Protein AF-A0A9W8E166-F1 (afdb_monomer)

Radius of gyration: 14.1 Å; Cα contacts (8 Å, |Δi|>4): 165; chains: 1; bounding box: 39×32×34 Å

Nearest PDB structures (foldseek):
  6dux-assembly1_A  TM=6.205E-01  e=8.132E-02  Klebsiella pneumoniae
  6wjb-assembly1_A  TM=7.805E-01  e=3.566E-01  Pseudomonas protegens Pf-5
  6vc6-assembly4_D  TM=6.004E-01  e=2.132E-01  Merdibacter massiliensis
  7dmb-assembly2_B  TM=5.571E-01  e=1.196E-01  Aspergillus stellatus
  6vlo-assembly2_D  TM=6.216E-01  e=6.359E-01  Acanthamoeba polyphaga mimivirus

Sequence (115 aa):
MSSSKMTFCVLPCDSWGACGMVMAMLQGSAKHMIEKVYCGVMNKHAPCVDMLKEFDQVHIFEYSQDHMGEVEKCMKQADSVILYPMHAGHQGEQQHGYEWMMKLWKQYLEMAQKA

Solvent-accessible surface area (backbone atoms only — not comparable to full-atom values): 6507 Å² total; per-residue (Å²): 131,83,81,84,49,40,29,37,19,34,35,56,27,50,44,66,69,44,30,49,50,53,52,50,46,63,71,41,87,58,30,84,44,48,58,35,34,38,33,27,15,80,47,82,80,32,74,54,36,58,61,49,69,78,38,91,44,49,43,81,43,67,50,48,89,91,28,49,69,56,50,52,52,46,49,73,70,23,80,42,76,46,77,51,83,71,78,53,88,44,100,82,47,42,66,61,47,52,53,51,48,53,52,54,50,50,52,50,52,62,50,66,76,74,110

pLDDT: mean 84.38, std 14.65, range [43.38, 98.06]

Foldseek 3Di:
DPLQAFEEEEPAQLDPVNLVVVVCCCPDPNVSSHQAYEHEYQDCPRPSNVVQVVDPRYDYDYDDPVCVVVLLVSLVPGPYYHLDQDPPPDPVCVVVSVVVSVVSVVSNVVSVVVD

Structure (mmCIF, N/CA/C/O backbone):
data_AF-A0A9W8E166-F1
#
_entry.id   AF-A0A9W8E166-F1
#
loop_
_atom_site.group_PDB
_atom_site.id
_atom_site.type_symbol
_atom_site.label_atom_id
_atom_site.label_alt_id
_atom_site.label_comp_id
_atom_site.label_asym_id
_atom_site.label_entity_id
_atom_site.label_seq_id
_atom_site.pdbx_PDB_ins_code
_atom_site.Cartn_x
_atom_site.Cartn_y
_atom_site.Cartn_z
_atom_site.occupancy
_atom_site.B_iso_or_equiv
_atom_site.auth_seq_id
_atom_site.auth_comp_id
_atom_site.auth_asym_id
_atom_site.auth_atom_id
_atom_site.pdbx_PDB_model_num
ATOM 1 N N . MET A 1 1 ? -18.785 6.116 20.605 1.00 44.94 1 MET A N 1
ATOM 2 C CA . MET A 1 1 ? -17.334 5.845 20.675 1.00 44.94 1 MET A CA 1
ATOM 3 C C . MET A 1 1 ? -16.909 5.437 19.280 1.00 44.94 1 MET A C 1
ATOM 5 O O . MET A 1 1 ? -17.475 4.473 18.779 1.00 44.94 1 MET A O 1
ATOM 9 N N . SER A 1 2 ? -16.056 6.212 18.602 1.00 49.28 2 SER A N 1
ATOM 10 C CA . SER A 1 2 ? -15.546 5.779 17.297 1.00 49.28 2 SER A CA 1
ATOM 11 C C . SER A 1 2 ? -14.736 4.502 17.508 1.00 49.28 2 SER A C 1
ATOM 13 O O . SER A 1 2 ? -13.941 4.402 18.440 1.00 49.28 2 SER A O 1
ATOM 15 N N . SER A 1 3 ? -14.998 3.491 16.688 1.00 54.00 3 SER A N 1
ATOM 16 C CA . SER A 1 3 ? -14.132 2.323 16.603 1.00 54.00 3 SER A CA 1
ATOM 17 C C . SER A 1 3 ? -12.798 2.818 16.049 1.00 54.00 3 SER A C 1
ATOM 19 O O . SER A 1 3 ? -12.741 3.164 14.876 1.00 54.00 3 SER A O 1
ATOM 21 N N . SER A 1 4 ? -11.756 2.903 16.875 1.00 81.00 4 SER A N 1
ATOM 22 C CA . SER A 1 4 ? -10.413 3.358 16.489 1.00 81.00 4 SER A CA 1
ATOM 23 C C . SER A 1 4 ? -9.694 2.294 15.655 1.00 81.00 4 SER A C 1
ATOM 25 O O . SER A 1 4 ? -8.702 1.709 16.092 1.00 81.00 4 SER A O 1
ATOM 27 N N . LYS A 1 5 ? -10.262 1.956 14.495 1.00 93.44 5 LYS A N 1
ATOM 28 C CA . LYS A 1 5 ? -9.594 1.104 13.516 1.00 93.44 5 LYS A CA 1
ATOM 29 C C . LYS A 1 5 ? -8.464 1.895 12.862 1.00 93.44 5 LYS A C 1
ATOM 31 O O . LYS A 1 5 ? -8.541 3.112 12.767 1.00 93.44 5 LYS A O 1
ATOM 36 N N . MET A 1 6 ? -7.429 1.180 12.450 1.00 95.50 6 MET A N 1
ATOM 37 C CA . MET A 1 6 ? -6.217 1.729 11.862 1.00 95.50 6 MET A CA 1
ATOM 38 C C . MET A 1 6 ? -6.192 1.505 10.353 1.00 95.50 6 MET A C 1
ATOM 40 O O . MET A 1 6 ? -6.613 0.454 9.855 1.00 95.50 6 MET A O 1
ATOM 44 N N . THR A 1 7 ? -5.628 2.471 9.644 1.00 96.69 7 THR A N 1
ATOM 45 C CA . THR A 1 7 ? -5.315 2.424 8.222 1.00 96.69 7 THR A CA 1
ATOM 46 C C . THR A 1 7 ? -3.806 2.340 8.023 1.00 96.69 7 THR A C 1
ATOM 48 O O . THR A 1 7 ? -3.047 3.125 8.585 1.00 96.69 7 THR A O 1
ATOM 51 N N . PHE A 1 8 ? -3.357 1.404 7.191 1.00 97.31 8 PHE A N 1
ATOM 52 C CA . PHE A 1 8 ? -1.939 1.204 6.884 1.00 97.31 8 PHE A CA 1
ATOM 53 C C . PHE A 1 8 ? -1.644 1.542 5.423 1.00 97.31 8 PHE A C 1
ATOM 55 O O . PHE A 1 8 ? -2.481 1.303 4.557 1.00 97.31 8 PHE A O 1
ATOM 62 N N . CYS A 1 9 ? -0.445 2.043 5.133 1.00 96.62 9 CYS A N 1
ATOM 63 C CA . CYS A 1 9 ? 0.087 2.160 3.775 1.00 96.62 9 CYS A CA 1
ATOM 64 C C . CYS A 1 9 ? 1.362 1.323 3.658 1.00 96.62 9 CYS A C 1
ATOM 66 O O . CYS A 1 9 ? 2.330 1.581 4.366 1.00 96.62 9 CYS A O 1
ATOM 68 N N . VAL A 1 10 ? 1.361 0.309 2.795 1.00 95.44 10 VAL A N 1
ATOM 69 C CA . VAL A 1 10 ? 2.464 -0.637 2.598 1.00 95.44 10 VAL A CA 1
ATOM 70 C C . VAL A 1 10 ? 3.063 -0.430 1.216 1.00 95.44 10 VAL A C 1
ATOM 72 O O . VAL A 1 10 ? 2.375 -0.563 0.201 1.00 95.44 10 VAL A O 1
ATOM 75 N N . LEU A 1 11 ? 4.355 -0.115 1.184 1.00 91.94 11 LEU A N 1
ATOM 76 C CA . LEU A 1 11 ? 5.102 0.205 -0.026 1.00 91.94 11 LEU A CA 1
ATOM 77 C C . LEU A 1 11 ? 6.521 -0.378 0.062 1.00 91.94 11 LEU A C 1
ATOM 79 O O . LEU A 1 11 ? 7.198 -0.141 1.058 1.00 91.94 11 LEU A O 1
ATOM 83 N N . PRO A 1 12 ? 7.022 -1.077 -0.961 1.00 90.31 12 PRO A N 1
ATOM 84 C CA . PRO A 1 12 ? 6.284 -1.676 -2.062 1.00 90.31 12 PRO A CA 1
ATOM 85 C C . PRO A 1 12 ? 5.616 -2.997 -1.649 1.00 90.31 12 PRO A C 1
ATOM 87 O O . PRO A 1 12 ? 6.120 -3.727 -0.794 1.00 90.31 12 PRO A O 1
ATOM 90 N N . CYS A 1 13 ? 4.466 -3.299 -2.246 1.00 92.25 13 CYS A N 1
ATOM 91 C CA . CYS A 1 13 ? 3.580 -4.398 -1.858 1.00 92.25 13 CYS A CA 1
ATOM 92 C C . CYS A 1 13 ? 3.335 -5.425 -2.981 1.00 92.25 13 CYS A C 1
ATOM 94 O O . CYS A 1 13 ? 2.271 -6.033 -3.060 1.00 92.25 13 CYS A O 1
ATOM 96 N N . ASP A 1 14 ? 4.313 -5.621 -3.860 1.00 89.00 14 ASP A N 1
ATOM 97 C CA . ASP A 1 14 ? 4.299 -6.597 -4.960 1.00 89.00 14 ASP A CA 1
ATOM 98 C C . ASP A 1 14 ? 5.383 -7.680 -4.832 1.00 89.00 14 ASP A C 1
ATOM 100 O O . ASP A 1 14 ? 5.548 -8.521 -5.717 1.00 89.00 14 ASP A O 1
ATOM 104 N N . SER A 1 15 ? 6.081 -7.716 -3.694 1.00 87.81 15 SER A N 1
ATOM 105 C CA . SER A 1 15 ? 6.928 -8.842 -3.298 1.00 87.81 15 SER A CA 1
ATOM 106 C C . SER A 1 15 ? 6.148 -9.848 -2.453 1.00 87.81 15 SER A C 1
ATOM 108 O O . SER A 1 15 ? 5.287 -9.477 -1.655 1.00 87.81 15 SER A O 1
ATOM 110 N N . TRP A 1 16 ? 6.510 -11.130 -2.541 1.00 88.88 16 TRP A N 1
ATOM 111 C CA . TRP A 1 16 ? 5.919 -12.175 -1.695 1.00 88.88 16 TRP A CA 1
ATOM 112 C C . TRP A 1 16 ? 6.049 -11.885 -0.194 1.00 88.88 16 TRP A C 1
ATOM 114 O O . TRP A 1 16 ? 5.142 -12.217 0.564 1.00 88.88 16 TRP A O 1
ATOM 124 N N . GLY A 1 17 ? 7.139 -11.238 0.234 1.00 89.31 17 GLY A N 1
ATOM 125 C CA .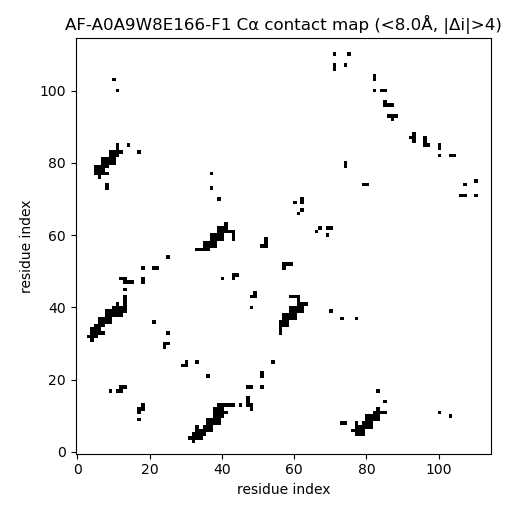 GLY A 1 17 ? 7.340 -10.845 1.631 1.00 89.31 17 GLY A CA 1
ATOM 126 C C . GLY A 1 17 ? 6.330 -9.794 2.094 1.00 89.31 17 GLY A C 1
ATOM 127 O O . GLY A 1 17 ? 5.666 -9.984 3.113 1.00 89.31 17 GLY A O 1
ATOM 128 N N . ALA A 1 18 ? 6.160 -8.720 1.318 1.00 91.38 18 ALA A N 1
ATOM 129 C CA . ALA A 1 18 ? 5.199 -7.665 1.632 1.00 91.38 18 ALA A CA 1
ATOM 130 C C . ALA A 1 18 ? 3.743 -8.151 1.504 1.00 91.38 18 ALA A C 1
ATOM 132 O O . ALA A 1 18 ? 2.947 -7.944 2.420 1.00 91.38 18 ALA A O 1
ATOM 133 N N . CYS A 1 19 ? 3.416 -8.877 0.427 1.00 93.75 19 CYS A N 1
ATOM 134 C CA . CYS A 1 19 ? 2.118 -9.532 0.245 1.00 93.75 19 CYS A CA 1
ATOM 135 C C . CYS A 1 19 ? 1.795 -10.457 1.434 1.00 93.75 19 CYS A C 1
ATOM 137 O O . CYS A 1 19 ? 0.718 -10.371 2.022 1.00 93.75 19 CYS A O 1
ATOM 139 N N . GLY A 1 20 ? 2.744 -11.310 1.837 1.00 93.88 20 GLY A N 1
ATOM 140 C CA . GLY A 1 20 ? 2.599 -12.222 2.974 1.00 93.88 20 GLY A CA 1
ATOM 141 C C . GLY A 1 20 ? 2.345 -11.505 4.299 1.00 93.88 20 GLY A C 1
ATOM 142 O O . GLY A 1 20 ? 1.474 -11.921 5.062 1.00 93.88 20 GLY A O 1
ATOM 143 N N . MET A 1 21 ? 3.046 -10.397 4.548 1.00 94.25 21 MET A N 1
ATOM 144 C CA . MET A 1 21 ? 2.819 -9.558 5.727 1.00 94.25 21 MET A CA 1
ATOM 145 C C . MET A 1 21 ? 1.387 -9.008 5.760 1.00 94.25 21 MET A C 1
ATOM 147 O O . MET A 1 21 ? 0.712 -9.134 6.782 1.00 94.25 21 MET A O 1
ATOM 151 N N . VAL A 1 22 ? 0.898 -8.447 4.648 1.00 95.75 22 VAL A N 1
ATOM 152 C CA . VAL A 1 22 ? -0.470 -7.908 4.563 1.00 95.75 22 VAL A CA 1
ATOM 153 C C . VAL A 1 22 ? -1.511 -9.011 4.759 1.00 95.75 22 VAL A C 1
ATOM 155 O O . VAL A 1 22 ? -2.431 -8.849 5.561 1.00 95.75 22 VAL A O 1
ATOM 158 N N . MET A 1 23 ? -1.342 -10.160 4.100 1.00 95.69 23 MET A N 1
ATOM 159 C CA . MET A 1 23 ? -2.236 -11.309 4.281 1.00 95.69 23 MET A CA 1
ATOM 160 C C . MET A 1 23 ? -2.274 -11.771 5.743 1.00 95.69 23 MET A C 1
ATOM 162 O O . MET A 1 23 ? -3.354 -11.982 6.294 1.00 95.69 23 MET A O 1
ATOM 166 N N . ALA A 1 24 ? -1.119 -11.861 6.409 1.00 93.75 24 ALA A N 1
ATOM 167 C CA . ALA A 1 24 ? -1.045 -12.243 7.817 1.00 93.75 24 ALA A CA 1
ATOM 168 C C . ALA A 1 24 ? -1.755 -11.231 8.736 1.00 93.75 24 ALA A C 1
ATOM 170 O O . ALA A 1 24 ? -2.507 -11.634 9.628 1.00 93.75 24 ALA A O 1
ATOM 171 N N . MET A 1 25 ? -1.584 -9.924 8.493 1.00 93.75 25 MET A N 1
ATOM 172 C CA . MET A 1 25 ? -2.296 -8.868 9.229 1.00 93.75 25 MET A CA 1
ATOM 173 C C . MET A 1 25 ? -3.820 -9.001 9.094 1.00 93.75 25 MET A C 1
ATOM 175 O O . MET A 1 25 ? -4.548 -8.801 10.068 1.00 93.75 25 MET A O 1
ATOM 179 N N . LEU A 1 26 ? -4.300 -9.366 7.902 1.00 95.25 26 LEU A N 1
ATOM 180 C CA . LEU A 1 26 ? -5.726 -9.439 7.573 1.00 95.25 26 LEU A CA 1
ATOM 181 C C . LEU A 1 26 ? -6.389 -10.784 7.890 1.00 95.25 26 LEU A C 1
ATOM 183 O O . LEU A 1 26 ? -7.618 -10.867 7.861 1.00 95.25 26 LEU A O 1
ATOM 187 N N . GLN A 1 27 ? -5.619 -11.820 8.215 1.00 91.88 27 GLN A N 1
ATOM 188 C CA . GLN A 1 27 ? -6.141 -13.117 8.663 1.00 91.88 27 GLN A CA 1
ATOM 189 C C . GLN A 1 27 ? -5.981 -13.352 10.173 1.00 91.88 27 GLN A C 1
ATOM 191 O O . GLN A 1 27 ? -6.664 -14.208 10.733 1.00 91.88 27 GLN A O 1
ATOM 196 N N . GLY A 1 28 ? -5.118 -12.590 10.851 1.00 86.25 28 GLY A N 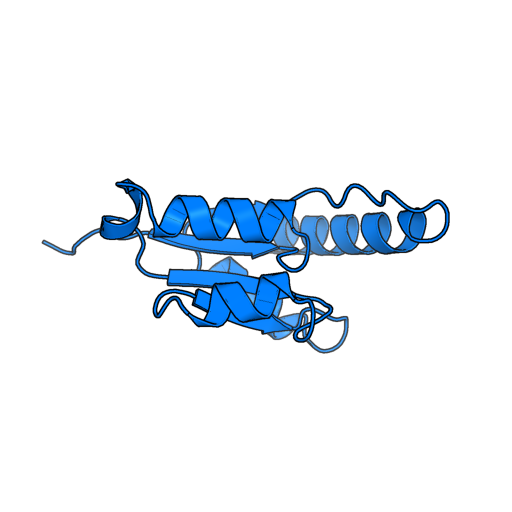1
ATOM 197 C CA . GLY A 1 28 ? -4.921 -12.677 12.299 1.00 86.25 28 GLY A CA 1
ATOM 198 C C . GLY A 1 28 ? -5.970 -11.930 13.132 1.00 86.25 28 GLY A C 1
ATOM 199 O O . GLY A 1 28 ? -6.869 -11.262 12.620 1.00 86.25 28 GLY A O 1
ATOM 200 N N . SER A 1 29 ? -5.805 -11.968 14.458 1.00 88.44 29 SER A N 1
ATOM 201 C CA . SER A 1 29 ? -6.649 -11.226 15.414 1.00 88.44 29 SER A CA 1
ATOM 202 C C . SER A 1 29 ? -6.602 -9.703 15.216 1.00 88.44 29 SER A C 1
ATOM 204 O O . SER A 1 29 ? -7.547 -9.005 15.585 1.00 88.44 29 SER A O 1
ATOM 206 N N . ALA A 1 30 ? -5.543 -9.190 14.578 1.00 85.81 30 ALA A N 1
ATOM 207 C CA . ALA A 1 30 ? -5.402 -7.785 14.210 1.00 85.81 30 ALA A CA 1
ATOM 208 C C . ALA A 1 30 ? -6.459 -7.311 13.195 1.00 85.81 30 ALA A C 1
ATOM 210 O O . ALA A 1 30 ? -6.782 -6.124 13.195 1.00 85.81 30 ALA A O 1
ATOM 211 N N . LYS A 1 31 ? -7.057 -8.209 12.390 1.00 91.25 31 LYS A N 1
ATOM 212 C CA . LYS A 1 31 ? -8.040 -7.876 11.340 1.00 91.25 31 LYS A CA 1
ATOM 213 C C . LYS A 1 31 ? -9.156 -6.951 11.831 1.00 91.25 31 LYS A C 1
ATOM 215 O O . LYS A 1 31 ? -9.549 -6.030 11.124 1.00 91.25 31 LYS A O 1
ATOM 220 N N . HIS A 1 32 ? -9.673 -7.178 13.039 1.00 91.56 32 HIS A N 1
ATOM 221 C CA . HIS A 1 32 ? -10.784 -6.393 13.592 1.00 91.56 32 HIS A CA 1
ATOM 222 C C . HIS A 1 32 ? -10.411 -4.939 13.903 1.00 91.56 32 HIS A C 1
ATOM 224 O O . HIS A 1 32 ? -11.293 -4.080 13.967 1.00 91.56 32 HIS A O 1
ATOM 230 N N . MET A 1 33 ? -9.117 -4.671 14.072 1.00 93.44 33 MET A N 1
ATOM 231 C CA . MET A 1 33 ? -8.564 -3.341 14.299 1.00 93.44 33 MET A CA 1
ATOM 232 C C . MET A 1 33 ? -8.137 -2.654 13.002 1.00 93.44 33 MET A C 1
ATOM 234 O O . MET A 1 33 ? -7.718 -1.507 13.060 1.00 93.44 33 MET A O 1
ATOM 238 N N . ILE A 1 34 ? -8.218 -3.318 11.847 1.00 95.75 34 ILE A N 1
ATOM 239 C CA . ILE A 1 34 ? -7.788 -2.763 10.562 1.00 95.75 34 ILE A CA 1
ATOM 240 C C . ILE A 1 34 ? -9.018 -2.278 9.799 1.00 95.75 34 ILE A C 1
ATOM 242 O O . ILE A 1 34 ? -9.947 -3.045 9.532 1.00 95.75 34 ILE A O 1
ATOM 246 N N . GLU A 1 35 ? -9.028 -0.994 9.456 1.00 96.12 35 GLU A N 1
ATOM 247 C CA . GLU A 1 35 ? -10.029 -0.409 8.567 1.00 96.12 35 GLU A CA 1
ATOM 248 C C . GLU A 1 35 ? -9.655 -0.664 7.115 1.00 96.12 35 GLU A C 1
ATOM 250 O O . GLU A 1 35 ? -10.466 -1.180 6.347 1.00 96.12 35 GLU A O 1
ATOM 255 N N . LYS A 1 36 ? -8.416 -0.319 6.757 1.00 97.38 36 LYS A N 1
ATOM 256 C CA . LYS A 1 36 ? -7.959 -0.324 5.375 1.00 97.38 36 LYS A CA 1
ATOM 257 C C . LYS A 1 36 ? -6.449 -0.524 5.276 1.00 97.38 36 LYS A C 1
ATOM 259 O O . LYS A 1 36 ? -5.696 -0.110 6.156 1.00 97.38 36 LYS A O 1
ATOM 264 N N . VAL A 1 37 ? -6.002 -1.139 4.188 1.00 98.00 37 VAL A N 1
ATOM 265 C CA . VAL A 1 37 ? -4.587 -1.274 3.834 1.00 98.00 37 VAL A CA 1
ATOM 266 C C . VAL A 1 37 ? -4.395 -0.782 2.404 1.00 98.00 37 VAL A C 1
ATOM 268 O O . VAL A 1 37 ? -4.907 -1.375 1.458 1.00 98.00 37 VAL A O 1
ATOM 271 N N . TYR A 1 38 ? -3.668 0.317 2.243 1.00 98.06 38 TYR A N 1
ATOM 272 C CA . TYR A 1 38 ? -3.192 0.798 0.955 1.00 98.06 38 TYR A CA 1
ATOM 273 C C . TYR A 1 38 ? -1.944 0.009 0.564 1.00 98.06 38 TYR A C 1
ATOM 275 O O . TYR A 1 38 ? -0.923 0.096 1.239 1.00 98.06 38 TYR A O 1
ATOM 283 N N . CYS A 1 39 ? -2.015 -0.757 -0.515 1.00 96.81 39 CYS A N 1
ATOM 284 C CA . CYS A 1 39 ? -0.916 -1.570 -1.019 1.00 96.81 39 CYS A CA 1
ATOM 285 C C . CYS A 1 39 ? -0.422 -0.964 -2.328 1.00 96.81 39 CYS A C 1
ATOM 287 O O . CYS A 1 39 ? -1.070 -1.105 -3.367 1.00 96.81 39 CYS A O 1
ATOM 289 N N . GLY A 1 40 ? 0.719 -0.284 -2.272 1.00 94.44 40 GLY A N 1
ATOM 290 C CA . GLY A 1 40 ? 1.318 0.287 -3.469 1.00 94.44 40 GLY A CA 1
ATOM 291 C C . GLY A 1 40 ? 2.163 -0.748 -4.199 1.00 94.44 40 GLY A C 1
ATOM 292 O O . GLY A 1 40 ? 3.046 -1.353 -3.594 1.00 94.44 40 GLY A O 1
ATOM 293 N N . VAL A 1 41 ? 1.929 -0.928 -5.495 1.00 91.06 41 VAL A N 1
ATOM 294 C CA . VAL A 1 41 ? 2.610 -1.920 -6.345 1.00 91.06 41 VAL A CA 1
ATOM 295 C C . VAL A 1 41 ? 3.232 -1.262 -7.581 1.00 91.06 41 VAL A C 1
ATOM 297 O O . VAL A 1 41 ? 2.677 -0.299 -8.101 1.00 91.06 41 VAL A O 1
ATOM 300 N N . MET A 1 42 ? 4.349 -1.778 -8.098 1.00 86.00 42 MET A N 1
ATOM 301 C CA . MET A 1 42 ? 4.807 -1.448 -9.461 1.00 86.00 42 MET A CA 1
ATOM 302 C C . MET A 1 42 ? 4.169 -2.377 -10.485 1.00 86.00 42 MET A C 1
ATOM 304 O O . MET A 1 42 ? 3.882 -1.960 -11.604 1.00 86.00 42 MET A O 1
ATOM 308 N N . ASN A 1 43 ? 3.942 -3.638 -10.108 1.00 85.75 43 ASN A N 1
ATOM 309 C CA . ASN A 1 43 ? 3.325 -4.636 -10.970 1.00 85.75 43 ASN A CA 1
ATOM 310 C C . ASN A 1 43 ? 1.999 -5.151 -10.388 1.00 85.75 43 ASN A C 1
ATOM 312 O O . ASN A 1 43 ? 1.975 -6.083 -9.584 1.00 85.75 43 ASN A O 1
ATOM 316 N N . LYS A 1 44 ? 0.870 -4.612 -10.869 1.00 88.62 44 LYS A N 1
ATOM 317 C CA . LYS A 1 44 ? -0.484 -5.060 -10.478 1.00 88.62 44 LYS A CA 1
ATOM 318 C C . LYS A 1 44 ? -0.850 -6.490 -10.903 1.00 88.62 44 LYS A C 1
ATOM 320 O O . LYS A 1 44 ? -1.906 -6.988 -10.503 1.00 88.62 44 LYS A O 1
ATOM 325 N N . HIS A 1 45 ? -0.021 -7.100 -11.749 1.00 88.56 45 HIS A N 1
ATOM 326 C CA . HIS A 1 45 ? -0.172 -8.458 -12.271 1.00 88.56 45 HIS A CA 1
ATOM 327 C C . HIS A 1 45 ? 0.783 -9.451 -11.595 1.00 88.56 45 HIS A C 1
ATOM 329 O O . HIS A 1 45 ? 0.873 -10.601 -12.021 1.00 88.56 45 HIS A O 1
ATOM 335 N N . ALA A 1 46 ? 1.532 -9.029 -10.570 1.00 87.56 46 ALA A N 1
ATOM 336 C CA . ALA A 1 46 ? 2.309 -9.963 -9.770 1.00 87.56 46 ALA A CA 1
ATOM 337 C C . ALA A 1 46 ? 1.351 -10.968 -9.091 1.00 87.56 46 ALA A C 1
ATOM 339 O O . ALA A 1 46 ? 0.379 -10.534 -8.470 1.00 87.56 46 ALA A O 1
ATOM 340 N N . PRO A 1 47 ? 1.614 -12.290 -9.140 1.00 91.88 47 PRO A N 1
ATOM 341 C CA . PRO A 1 47 ? 0.687 -13.293 -8.607 1.00 91.88 47 PRO A CA 1
ATOM 342 C C . PRO A 1 47 ? 0.289 -13.076 -7.140 1.00 91.88 47 PRO A C 1
ATOM 344 O O . PRO A 1 47 ? -0.846 -13.342 -6.762 1.00 91.88 47 PRO A O 1
ATOM 347 N N . CYS A 1 48 ? 1.195 -12.549 -6.307 1.00 92.06 48 CYS A N 1
ATOM 348 C CA . CYS A 1 48 ? 0.873 -12.271 -4.906 1.00 92.06 48 CYS A CA 1
ATOM 349 C C . CYS A 1 48 ? -0.095 -11.089 -4.733 1.00 92.06 48 CYS A C 1
ATOM 351 O O . CYS A 1 48 ? -0.845 -11.056 -3.762 1.00 92.06 48 CYS A O 1
ATOM 353 N N . VAL A 1 49 ? -0.124 -10.148 -5.683 1.00 94.69 49 VAL A N 1
ATOM 354 C CA . VAL A 1 49 ? -1.045 -9.002 -5.675 1.00 94.69 49 VAL A CA 1
ATOM 355 C C . VAL A 1 49 ? -2.467 -9.451 -5.992 1.00 94.69 49 VAL A C 1
ATOM 357 O O . VAL A 1 49 ? -3.410 -8.911 -5.420 1.00 94.69 49 VAL A O 1
ATOM 360 N N . ASP A 1 50 ? -2.644 -10.460 -6.847 1.00 94.88 50 ASP A N 1
ATOM 361 C C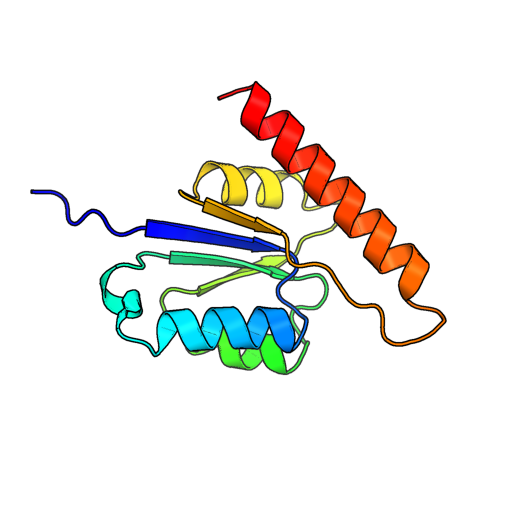A . ASP A 1 50 ? -3.968 -11.028 -7.118 1.00 94.88 50 ASP A CA 1
ATOM 362 C C . ASP A 1 50 ? -4.599 -11.632 -5.858 1.00 94.88 50 ASP A C 1
ATOM 364 O O . ASP A 1 50 ? -5.781 -11.413 -5.611 1.00 94.88 50 ASP A O 1
ATOM 368 N N . MET A 1 51 ? -3.801 -12.280 -5.004 1.00 95.44 51 MET A N 1
ATOM 369 C CA . MET A 1 51 ? -4.277 -12.807 -3.717 1.00 95.44 51 MET A CA 1
ATOM 370 C C . MET A 1 51 ? -4.741 -11.696 -2.766 1.00 95.44 51 MET A C 1
ATOM 372 O O . MET A 1 51 ? -5.708 -11.861 -2.028 1.00 95.44 51 MET A O 1
ATOM 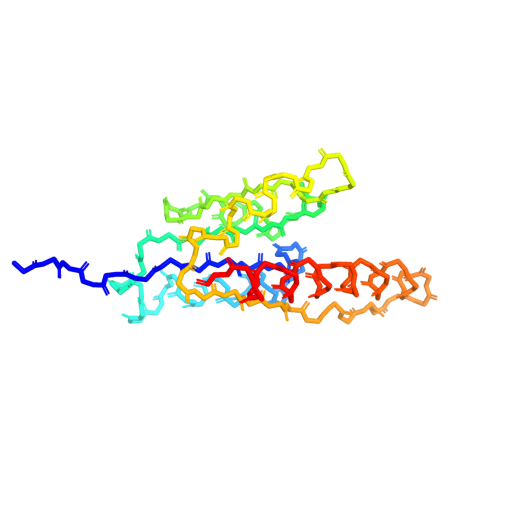376 N N . LEU A 1 52 ? -4.080 -10.535 -2.783 1.00 96.38 52 LEU A N 1
ATOM 377 C CA . LEU A 1 52 ? -4.470 -9.400 -1.942 1.00 96.38 52 LEU A CA 1
ATOM 378 C C . LEU A 1 52 ? -5.832 -8.810 -2.329 1.00 96.38 52 LEU A C 1
ATOM 380 O O . LEU A 1 52 ? -6.499 -8.222 -1.478 1.00 96.38 52 LEU A O 1
ATOM 384 N N . LYS A 1 53 ? -6.270 -8.986 -3.582 1.00 95.12 53 LYS A N 1
ATOM 385 C CA . LYS A 1 53 ? -7.575 -8.500 -4.065 1.00 95.12 53 LYS A CA 1
ATOM 386 C C . LYS A 1 53 ? -8.757 -9.252 -3.448 1.00 95.12 53 LYS A C 1
ATOM 388 O O . LYS A 1 53 ? -9.882 -8.779 -3.553 1.00 95.12 53 LYS A O 1
ATOM 393 N N . GLU A 1 54 ? -8.518 -10.390 -2.796 1.00 94.62 54 GLU A N 1
ATOM 394 C CA . GLU A 1 54 ? -9.554 -11.162 -2.096 1.00 94.62 54 GLU A CA 1
ATOM 395 C C . GLU A 1 54 ? -9.985 -10.527 -0.761 1.00 94.62 54 GLU A C 1
ATOM 397 O O . GLU A 1 54 ? -10.949 -10.977 -0.141 1.00 94.62 54 GLU A O 1
ATOM 402 N N . PHE A 1 55 ? -9.284 -9.489 -0.296 1.00 95.56 55 PHE A N 1
ATOM 403 C CA . PHE A 1 55 ? -9.567 -8.822 0.970 1.00 95.56 55 PHE A CA 1
ATOM 404 C C . PHE A 1 55 ? -10.231 -7.458 0.743 1.00 95.56 55 PHE A C 1
ATOM 406 O O . PHE A 1 55 ? -9.591 -6.533 0.249 1.00 95.56 55 PHE A O 1
ATOM 413 N N . ASP A 1 56 ? -11.473 -7.288 1.209 1.00 95.06 56 ASP A N 1
ATOM 414 C CA . ASP A 1 56 ? -12.243 -6.034 1.071 1.00 95.06 56 ASP A CA 1
ATOM 415 C C . ASP A 1 56 ? -11.544 -4.801 1.673 1.00 95.06 56 ASP A C 1
ATOM 417 O O . ASP A 1 56 ? -11.796 -3.665 1.270 1.00 95.06 56 ASP A O 1
ATOM 421 N N . GLN A 1 57 ? -10.669 -5.006 2.662 1.00 96.06 57 GLN A N 1
ATOM 422 C CA . GLN A 1 57 ? -9.921 -3.920 3.302 1.00 96.06 57 GLN A CA 1
ATOM 423 C C . GLN A 1 57 ? -8.708 -3.460 2.484 1.00 96.06 57 GLN A C 1
ATOM 425 O O . GLN A 1 57 ? -8.081 -2.463 2.845 1.00 96.06 57 GLN A O 1
ATOM 430 N N . VAL A 1 58 ? -8.340 -4.166 1.414 1.00 97.81 58 VAL A N 1
ATOM 431 C CA . VAL A 1 58 ? -7.161 -3.844 0.609 1.00 97.81 58 VAL A CA 1
ATOM 432 C C . VAL A 1 58 ? -7.524 -2.902 -0.533 1.00 97.81 58 VAL A C 1
ATOM 434 O O . VAL A 1 58 ? -8.439 -3.139 -1.316 1.00 97.81 58 VAL A O 1
ATOM 437 N N . HIS A 1 59 ? -6.740 -1.836 -0.669 1.00 97.69 59 HIS A N 1
ATOM 438 C CA . HIS A 1 59 ? -6.750 -0.957 -1.8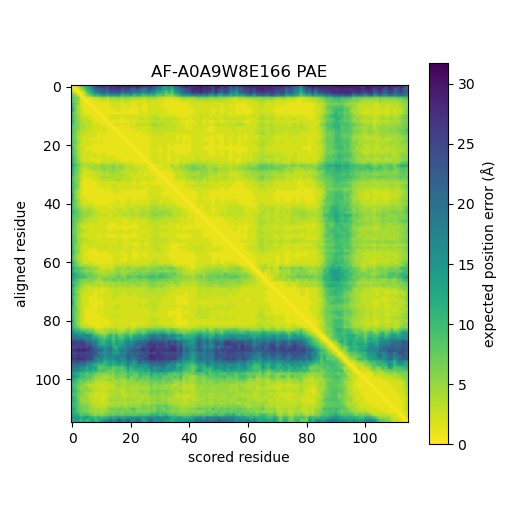27 1.00 97.69 59 HIS A CA 1
ATOM 439 C C . HIS A 1 59 ? -5.404 -1.045 -2.543 1.00 97.69 59 HIS A C 1
ATOM 441 O O . HIS A 1 59 ? -4.400 -0.541 -2.039 1.00 97.69 59 HIS A O 1
ATOM 447 N N . ILE A 1 60 ? -5.393 -1.682 -3.713 1.00 96.31 60 ILE A N 1
ATOM 448 C CA . ILE A 1 60 ? -4.217 -1.729 -4.584 1.00 96.31 60 ILE A CA 1
ATOM 449 C C . ILE A 1 60 ? -4.137 -0.427 -5.382 1.00 96.31 60 ILE A C 1
ATOM 451 O O . ILE A 1 60 ? -5.109 -0.061 -6.042 1.00 96.31 60 ILE A O 1
ATOM 455 N N . PHE A 1 61 ? -2.973 0.217 -5.372 1.00 94.38 61 PHE A N 1
ATOM 456 C CA . PHE A 1 61 ? -2.671 1.351 -6.244 1.00 94.38 61 PHE A CA 1
ATOM 457 C C . PHE A 1 61 ? -1.294 1.182 -6.885 1.00 94.38 61 PHE A C 1
ATOM 459 O O . PHE A 1 61 ? -0.408 0.542 -6.315 1.00 94.38 61 PHE A O 1
ATOM 466 N N . GLU A 1 62 ? -1.106 1.731 -8.081 1.00 89.38 62 GLU A N 1
ATOM 467 C CA . GLU A 1 62 ? 0.198 1.700 -8.741 1.00 89.38 62 GLU A CA 1
ATOM 468 C C . GLU A 1 62 ? 1.070 2.844 -8.216 1.00 89.38 62 GLU A C 1
ATOM 470 O O . GLU A 1 62 ? 0.620 3.985 -8.139 1.00 89.38 62 GLU A O 1
ATOM 475 N N . TYR A 1 63 ? 2.333 2.568 -7.886 1.00 84.06 63 TYR A N 1
ATOM 476 C CA . TYR A 1 63 ? 3.312 3.627 -7.662 1.00 84.06 63 TYR A CA 1
ATOM 477 C C . TYR A 1 63 ? 4.326 3.643 -8.805 1.00 84.06 63 TYR A C 1
ATOM 479 O O . TYR A 1 63 ? 4.979 2.655 -9.136 1.00 84.06 63 TYR A O 1
ATOM 487 N N . SER A 1 64 ? 4.435 4.804 -9.431 1.00 81.50 64 SER A N 1
ATOM 488 C CA . SER A 1 64 ? 5.394 5.116 -10.482 1.00 81.50 64 SER A CA 1
ATOM 489 C C . SER A 1 64 ? 5.722 6.605 -10.391 1.00 81.50 64 SER A C 1
ATOM 491 O O . SER A 1 64 ? 5.165 7.325 -9.558 1.00 81.50 64 SER A O 1
ATOM 493 N N . GLN A 1 65 ? 6.602 7.089 -11.265 1.00 72.25 65 GLN A N 1
ATOM 494 C CA . GLN A 1 65 ? 6.904 8.517 -11.341 1.00 72.25 65 GLN A CA 1
ATOM 495 C C . GLN A 1 65 ? 5.651 9.355 -11.653 1.00 72.25 65 GLN A C 1
ATOM 497 O O . GLN A 1 65 ? 5.495 10.442 -11.102 1.00 72.25 65 GLN A O 1
ATOM 502 N N . ASP A 1 66 ? 4.734 8.814 -12.457 1.00 79.75 66 ASP A N 1
ATOM 503 C CA . ASP A 1 66 ? 3.495 9.485 -12.866 1.00 79.75 66 ASP A CA 1
ATOM 504 C C . ASP A 1 66 ? 2.394 9.409 -11.794 1.00 79.75 66 ASP A C 1
ATOM 506 O O . ASP A 1 66 ? 1.440 10.185 -11.818 1.00 79.75 66 ASP A O 1
ATOM 510 N N . HIS A 1 67 ? 2.542 8.515 -10.810 1.00 82.12 67 HIS A N 1
ATOM 511 C CA . HIS A 1 67 ? 1.544 8.260 -9.766 1.00 82.12 67 HIS A CA 1
ATOM 512 C C . HIS A 1 67 ? 1.973 8.748 -8.370 1.00 82.12 67 HIS A C 1
ATOM 514 O O . HIS A 1 67 ? 1.369 8.390 -7.359 1.00 82.12 67 HIS A O 1
ATOM 520 N N . MET A 1 68 ? 2.986 9.617 -8.276 1.00 82.88 68 MET A N 1
ATOM 521 C CA . MET A 1 68 ? 3.473 10.130 -6.984 1.00 82.88 68 MET A CA 1
ATOM 522 C C . MET A 1 68 ? 2.411 10.899 -6.178 1.00 82.88 68 MET A C 1
ATOM 524 O O . MET A 1 68 ? 2.447 10.884 -4.948 1.00 82.88 68 MET A O 1
ATOM 528 N N . GLY A 1 69 ? 1.429 11.520 -6.842 1.00 85.62 69 GLY A N 1
ATOM 529 C CA . GLY A 1 69 ? 0.301 12.162 -6.156 1.00 85.62 69 GLY A CA 1
ATOM 530 C C . GLY A 1 69 ? -0.604 11.167 -5.416 1.00 85.62 69 GLY A C 1
ATOM 531 O O . GLY A 1 69 ? -1.124 11.476 -4.343 1.00 85.62 69 GLY A O 1
ATOM 532 N N . GLU A 1 70 ? -0.760 9.953 -5.947 1.00 90.19 70 GLU A N 1
ATOM 533 C CA . GLU A 1 70 ? -1.529 8.887 -5.299 1.00 90.19 70 GLU A CA 1
ATOM 534 C C . GLU A 1 70 ? -0.763 8.276 -4.121 1.00 90.19 70 GLU A C 1
ATOM 536 O O . GLU A 1 70 ? -1.352 8.053 -3.061 1.00 90.19 70 GLU A O 1
ATOM 541 N N . VAL A 1 71 ? 0.558 8.113 -4.262 1.00 89.94 71 VAL A N 1
ATOM 542 C CA . VAL A 1 71 ? 1.454 7.713 -3.163 1.00 89.94 71 VAL A CA 1
ATOM 543 C C . VAL A 1 71 ? 1.311 8.672 -1.981 1.00 89.94 71 VAL A C 1
ATOM 545 O O . VAL A 1 71 ? 1.049 8.237 -0.860 1.00 89.94 71 VAL A O 1
ATOM 548 N N . GLU A 1 72 ? 1.431 9.981 -2.227 1.00 91.00 72 GLU A N 1
ATOM 549 C CA . GLU A 1 72 ? 1.313 11.002 -1.182 1.00 91.00 72 GLU A CA 1
ATOM 550 C C . GLU A 1 72 ? -0.065 10.970 -0.511 1.00 91.00 72 GLU A C 1
ATOM 552 O O . GLU A 1 72 ? -0.164 11.000 0.717 1.00 91.00 72 GLU A O 1
ATOM 557 N N . LYS A 1 73 ? -1.135 10.866 -1.307 1.00 92.88 73 LYS A N 1
ATOM 558 C CA . LYS A 1 73 ? -2.504 10.759 -0.796 1.00 92.88 73 LYS A CA 1
ATOM 559 C C . LYS A 1 73 ? -2.665 9.546 0.125 1.00 92.88 73 LYS A C 1
ATOM 561 O O . LYS A 1 73 ? -3.214 9.695 1.215 1.00 92.88 73 LYS A O 1
ATOM 566 N N . CYS A 1 74 ? -2.192 8.371 -0.289 1.00 94.44 74 CYS A N 1
ATOM 567 C CA . CYS A 1 74 ? -2.327 7.139 0.490 1.00 94.44 74 CYS A CA 1
ATOM 568 C C . CYS A 1 74 ? -1.498 7.177 1.777 1.00 94.44 74 CYS A C 1
ATOM 570 O O . CYS A 1 74 ? -1.983 6.752 2.823 1.00 94.44 74 CYS A O 1
ATOM 572 N N . MET A 1 75 ? -0.280 7.727 1.731 1.00 92.88 75 MET A N 1
ATOM 573 C CA . MET A 1 75 ? 0.545 7.903 2.929 1.00 92.88 75 MET A CA 1
ATOM 574 C C . MET A 1 75 ? -0.099 8.869 3.939 1.00 92.88 75 MET A C 1
ATOM 576 O O . MET A 1 75 ? -0.122 8.559 5.124 1.00 92.88 75 MET A O 1
ATOM 580 N N . LYS A 1 76 ? -0.674 9.996 3.490 1.00 92.25 76 LYS A N 1
ATOM 581 C CA . LYS A 1 76 ? -1.342 10.979 4.371 1.00 92.25 76 LYS A CA 1
ATOM 582 C C . LYS A 1 76 ? -2.614 10.452 5.031 1.00 92.25 76 LYS A C 1
ATOM 584 O O . LYS A 1 76 ? -2.993 10.926 6.094 1.00 92.25 76 LYS A O 1
ATOM 589 N N . GLN A 1 77 ? -3.310 9.538 4.361 1.00 93.12 77 GLN A N 1
ATOM 590 C CA . GLN A 1 77 ? -4.550 8.941 4.861 1.00 93.12 77 GLN A CA 1
ATOM 591 C C . GLN A 1 77 ? -4.311 7.732 5.770 1.00 93.12 77 GLN A C 1
ATOM 593 O O . GLN A 1 77 ? -5.273 7.208 6.324 1.00 93.12 77 GLN A O 1
ATOM 598 N N . ALA A 1 78 ? -3.070 7.259 5.887 1.00 94.38 78 ALA A N 1
ATOM 599 C CA . ALA A 1 78 ? -2.724 6.130 6.732 1.00 94.38 78 ALA A CA 1
ATOM 600 C C . ALA A 1 78 ? -2.267 6.588 8.121 1.00 94.38 78 ALA A C 1
ATOM 602 O O . ALA A 1 78 ? -1.513 7.548 8.251 1.00 94.38 78 ALA A O 1
ATOM 603 N N . ASP A 1 79 ? -2.666 5.843 9.151 1.00 93.69 79 ASP A N 1
ATOM 604 C CA . ASP A 1 79 ? -2.165 6.002 10.520 1.00 93.69 79 ASP A CA 1
ATOM 605 C C . ASP A 1 79 ? -0.713 5.519 10.646 1.00 93.69 79 ASP A C 1
ATOM 607 O O . ASP A 1 79 ? 0.029 5.946 11.529 1.00 93.69 79 ASP A O 1
ATOM 611 N N . SER A 1 80 ? -0.294 4.604 9.766 1.00 93.50 80 SER A N 1
ATOM 612 C CA . SER A 1 80 ? 1.075 4.104 9.711 1.00 93.50 80 SER A CA 1
ATOM 613 C C . SER A 1 80 ? 1.505 3.777 8.283 1.00 93.50 80 SER A C 1
ATOM 615 O O . SER A 1 80 ? 0.739 3.216 7.495 1.00 93.50 80 SER A O 1
ATOM 617 N N . VAL A 1 81 ? 2.760 4.098 7.962 1.00 93.81 81 VAL A N 1
ATOM 618 C CA . VAL A 1 81 ? 3.399 3.764 6.685 1.00 93.81 81 VAL A CA 1
ATOM 619 C C . VAL A 1 81 ? 4.473 2.707 6.929 1.00 93.81 81 VAL A C 1
ATOM 621 O O . VAL A 1 81 ? 5.384 2.905 7.732 1.00 93.81 81 VAL A O 1
ATOM 624 N N . ILE A 1 82 ? 4.379 1.589 6.216 1.00 91.81 82 ILE A N 1
ATOM 625 C CA . ILE A 1 82 ? 5.340 0.491 6.240 1.00 91.81 82 ILE A CA 1
ATOM 626 C C . ILE A 1 82 ? 6.122 0.524 4.931 1.00 91.81 82 ILE A C 1
ATOM 628 O O . ILE A 1 82 ? 5.595 0.196 3.867 1.00 91.81 82 ILE A O 1
ATOM 632 N N . LEU A 1 83 ? 7.392 0.911 5.031 1.00 88.00 83 LEU A N 1
ATOM 633 C CA . LEU A 1 83 ? 8.333 0.891 3.918 1.00 88.00 83 LEU A CA 1
ATOM 634 C C . LEU A 1 83 ? 9.114 -0.426 3.945 1.00 88.00 83 LEU A C 1
ATOM 636 O O . LEU A 1 83 ? 10.036 -0.592 4.744 1.00 88.00 83 LEU A O 1
ATOM 640 N N . TYR A 1 84 ? 8.699 -1.387 3.119 1.00 81.62 84 TYR A N 1
ATOM 641 C CA . TYR A 1 84 ? 9.283 -2.725 3.091 1.00 81.62 84 TYR A CA 1
ATOM 642 C C . TYR A 1 84 ? 10.560 -2.737 2.231 1.00 81.62 84 TYR A C 1
ATOM 644 O O . TYR A 1 84 ? 10.525 -2.355 1.062 1.00 81.62 84 TYR A O 1
ATOM 652 N N . PRO A 1 85 ? 11.713 -3.177 2.756 1.00 68.56 85 PRO A N 1
ATOM 653 C CA . PRO A 1 85 ? 12.927 -3.237 1.959 1.00 68.56 85 PRO A CA 1
ATOM 654 C C . PRO A 1 85 ? 12.805 -4.337 0.898 1.00 68.56 85 PRO A C 1
ATOM 656 O O . PRO A 1 85 ? 12.634 -5.516 1.206 1.00 68.56 85 PRO A O 1
ATOM 659 N N . MET A 1 86 ? 12.932 -3.963 -0.373 1.00 64.31 86 MET A N 1
ATOM 660 C CA . MET A 1 86 ? 13.065 -4.929 -1.461 1.00 64.31 86 MET A CA 1
ATOM 661 C C . MET A 1 86 ? 14.446 -5.583 -1.379 1.00 64.31 86 MET A C 1
ATOM 663 O O . MET A 1 86 ? 15.455 -4.972 -1.732 1.00 64.31 86 MET A O 1
ATOM 667 N N . HIS A 1 87 ? 14.508 -6.846 -0.952 1.00 55.50 87 HIS A N 1
ATOM 668 C CA . HIS A 1 87 ? 15.670 -7.679 -1.247 1.00 55.50 87 HIS A CA 1
ATOM 669 C C . HIS A 1 87 ? 15.629 -8.023 -2.732 1.00 55.50 87 HIS A C 1
ATOM 671 O O . HIS A 1 87 ? 14.955 -8.961 -3.150 1.00 55.50 87 HIS A O 1
ATOM 677 N N . ALA A 1 88 ? 16.342 -7.253 -3.544 1.00 48.41 88 ALA A N 1
ATOM 678 C CA . ALA A 1 88 ? 16.564 -7.602 -4.936 1.00 48.41 88 ALA A CA 1
ATOM 679 C C . ALA A 1 88 ? 17.462 -8.850 -5.000 1.00 48.41 88 ALA A C 1
ATOM 681 O O . ALA A 1 88 ? 18.694 -8.789 -4.940 1.00 48.41 88 ALA A O 1
ATOM 682 N N . GLY A 1 89 ? 16.799 -10.005 -5.045 1.00 44.66 89 GLY A N 1
ATOM 683 C CA . GLY A 1 89 ? 17.404 -11.332 -5.081 1.00 44.66 89 GLY A CA 1
ATOM 684 C C . GLY A 1 89 ? 17.978 -11.722 -6.442 1.00 44.66 89 GLY A C 1
ATOM 685 O O . GLY A 1 89 ? 18.479 -12.835 -6.580 1.00 44.66 89 GLY A O 1
ATOM 686 N N . HIS A 1 90 ? 17.933 -10.850 -7.452 1.00 48.38 90 HIS A N 1
ATOM 687 C CA . HIS A 1 90 ? 18.507 -11.089 -8.776 1.00 48.38 90 HIS A CA 1
ATOM 688 C C . HIS A 1 90 ? 19.495 -9.965 -9.113 1.00 48.38 90 HIS A C 1
ATOM 690 O O . HIS A 1 90 ? 19.169 -8.784 -9.015 1.00 48.38 90 HIS A O 1
ATOM 696 N N . GLN A 1 91 ? 20.727 -10.329 -9.483 1.00 43.38 91 GLN A N 1
ATOM 697 C CA . GLN A 1 91 ? 21.894 -9.435 -9.597 1.00 43.38 91 GLN A CA 1
ATOM 698 C C . GLN A 1 91 ? 21.761 -8.277 -10.620 1.00 43.38 91 GLN A C 1
ATOM 700 O O . GLN A 1 91 ? 22.662 -7.451 -10.705 1.00 43.38 91 GLN A O 1
ATOM 705 N N . GLY A 1 92 ? 20.645 -8.163 -11.352 1.00 50.22 92 GLY A N 1
ATOM 706 C CA . GLY A 1 92 ? 20.315 -7.018 -12.218 1.00 50.22 92 GLY A CA 1
ATOM 707 C C . GLY A 1 92 ? 19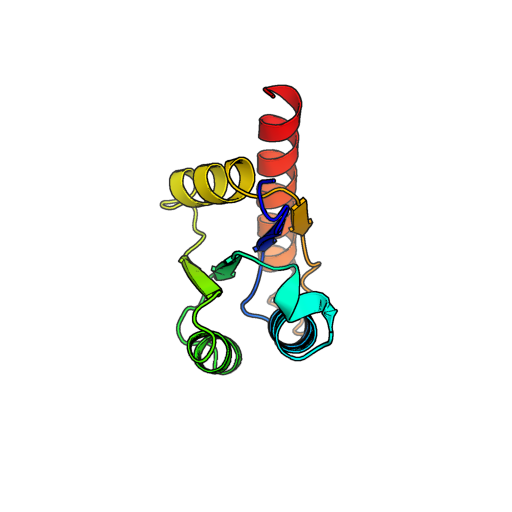.217 -6.084 -11.681 1.00 50.22 92 GLY A C 1
ATOM 708 O O . GLY A 1 92 ? 19.119 -4.943 -12.121 1.00 50.22 92 GLY A O 1
ATOM 709 N N . GLU A 1 93 ? 18.419 -6.518 -10.703 1.00 46.97 93 GLU A N 1
ATOM 710 C CA . GLU A 1 93 ? 17.263 -5.763 -10.179 1.00 46.97 93 GLU A CA 1
ATOM 711 C C . GLU A 1 93 ? 17.615 -4.906 -8.945 1.00 46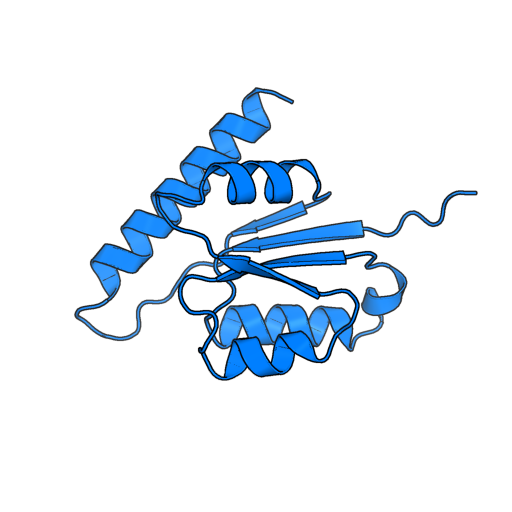.97 93 GLU A C 1
ATOM 713 O O . GLU A 1 93 ? 16.808 -4.096 -8.484 1.00 46.97 93 GLU A O 1
ATOM 718 N N . GLN A 1 94 ? 18.843 -5.036 -8.423 1.00 50.91 94 GLN A N 1
ATOM 719 C CA . GLN A 1 94 ? 19.293 -4.347 -7.207 1.00 50.91 94 GLN A CA 1
ATOM 720 C C . GLN A 1 94 ? 19.306 -2.827 -7.329 1.00 50.91 94 GLN A C 1
ATOM 722 O O . GLN A 1 94 ? 18.835 -2.147 -6.420 1.00 50.91 94 GLN A O 1
ATOM 727 N N . GLN A 1 95 ? 19.794 -2.272 -8.439 1.00 52.69 95 GLN A N 1
ATOM 728 C CA . GLN A 1 95 ? 19.899 -0.814 -8.555 1.00 52.69 95 GLN A CA 1
ATOM 729 C C . GLN A 1 95 ? 18.528 -0.136 -8.628 1.00 52.69 95 GLN A C 1
ATOM 731 O O . GLN A 1 95 ? 18.314 0.870 -7.956 1.00 52.69 95 GLN A O 1
ATOM 736 N N . HIS A 1 96 ? 17.581 -0.708 -9.377 1.00 56.47 96 HIS A N 1
ATOM 737 C CA . HIS A 1 96 ? 16.250 -0.116 -9.519 1.00 56.47 96 HIS A CA 1
ATOM 738 C C . HIS A 1 96 ? 15.429 -0.227 -8.227 1.00 56.47 96 HIS A C 1
ATOM 740 O O . HIS A 1 96 ? 14.810 0.755 -7.822 1.00 56.47 96 HIS A O 1
ATOM 746 N N . GLY A 1 97 ? 15.465 -1.373 -7.534 1.00 61.34 97 GLY A N 1
ATOM 747 C CA . GLY A 1 97 ? 14.746 -1.543 -6.266 1.00 61.34 97 GLY A CA 1
ATOM 748 C C . GLY A 1 97 ? 15.222 -0.581 -5.168 1.00 61.34 97 GLY A C 1
ATOM 749 O O . GLY A 1 97 ? 14.401 0.032 -4.485 1.00 61.34 97 GLY A O 1
ATOM 750 N N . TYR A 1 98 ? 16.541 -0.387 -5.037 1.00 66.88 98 TYR A N 1
ATOM 751 C CA . TYR A 1 98 ? 17.113 0.552 -4.064 1.00 66.88 98 TYR A CA 1
ATOM 752 C C . TYR A 1 98 ? 16.803 2.014 -4.395 1.00 66.88 98 TYR A C 1
ATOM 754 O O . TYR A 1 98 ? 16.463 2.782 -3.494 1.00 66.88 98 TYR A O 1
ATOM 762 N N . GLU A 1 99 ? 16.893 2.411 -5.667 1.00 74.19 99 GLU A N 1
ATOM 763 C CA . GLU A 1 99 ? 16.586 3.782 -6.079 1.00 74.19 99 GLU A CA 1
ATOM 764 C C . GLU A 1 99 ? 15.122 4.138 -5.783 1.00 74.19 99 GLU A C 1
ATOM 766 O O . GLU A 1 99 ? 14.838 5.199 -5.220 1.00 74.19 99 GLU A O 1
ATOM 771 N N . TRP A 1 100 ? 14.192 3.230 -6.094 1.00 74.94 100 TRP A N 1
ATOM 772 C CA . TRP A 1 100 ? 12.774 3.426 -5.798 1.00 74.94 100 TRP A CA 1
ATOM 773 C C . TRP A 1 100 ? 12.492 3.474 -4.303 1.00 74.94 100 TRP A C 1
ATOM 775 O O . TRP A 1 100 ? 11.746 4.346 -3.859 1.00 74.94 100 TRP A O 1
ATOM 785 N N . MET A 1 101 ? 13.138 2.619 -3.513 1.00 79.38 101 MET A N 1
ATOM 786 C CA . MET A 1 101 ? 12.998 2.666 -2.064 1.00 79.38 101 MET A CA 1
ATOM 787 C C . MET A 1 101 ? 13.488 4.011 -1.507 1.00 79.38 101 MET A C 1
ATOM 789 O O . MET A 1 101 ? 12.763 4.679 -0.776 1.00 79.38 101 MET A O 1
ATOM 793 N N . MET A 1 102 ? 14.650 4.510 -1.935 1.00 81.50 102 MET A N 1
ATOM 794 C CA . MET A 1 102 ? 15.129 5.834 -1.511 1.00 81.50 102 MET A CA 1
ATOM 795 C C . MET A 1 102 ? 14.181 6.975 -1.911 1.00 81.50 102 MET A C 1
ATOM 797 O O . MET A 1 102 ? 13.988 7.907 -1.126 1.00 81.50 102 MET A O 1
ATOM 801 N N . LYS A 1 103 ? 13.550 6.903 -3.092 1.00 82.31 103 LYS A N 1
ATOM 802 C CA . LYS A 1 103 ? 12.520 7.870 -3.515 1.00 82.31 103 LYS A CA 1
ATOM 803 C C . LYS A 1 103 ? 11.287 7.818 -2.609 1.00 82.31 103 LYS A C 1
ATOM 805 O O . LYS A 1 103 ? 10.836 8.867 -2.153 1.00 82.31 103 LYS A O 1
ATOM 810 N N . LEU A 1 104 ? 10.783 6.623 -2.298 1.00 83.75 104 LEU A N 1
ATOM 811 C CA . LEU A 1 104 ? 9.646 6.430 -1.388 1.00 83.75 104 LEU A CA 1
ATOM 812 C C . LEU A 1 104 ? 9.967 6.906 0.036 1.00 83.75 104 LEU A C 1
ATOM 814 O O . LEU A 1 104 ? 9.143 7.569 0.663 1.00 83.75 104 LEU A O 1
ATOM 818 N N . TRP A 1 105 ? 11.181 6.637 0.523 1.00 86.69 105 TRP A N 1
ATOM 819 C CA . TRP A 1 105 ? 11.659 7.122 1.819 1.00 86.69 105 TRP A CA 1
ATOM 820 C C . TRP A 1 105 ? 11.707 8.646 1.866 1.00 86.69 105 TRP A C 1
ATOM 822 O O . TRP A 1 105 ? 11.201 9.260 2.803 1.00 86.69 105 TRP A O 1
ATOM 832 N N . LYS A 1 106 ? 12.282 9.271 0.833 1.00 87.25 106 LYS A N 1
ATOM 833 C CA . LYS A 1 106 ? 12.338 10.728 0.717 1.00 87.25 106 LYS A CA 1
ATOM 834 C C . LYS A 1 106 ? 10.934 11.336 0.707 1.00 87.25 106 LYS A C 1
ATOM 836 O O . LYS A 1 106 ? 10.689 12.263 1.472 1.00 87.25 106 LYS A O 1
ATOM 841 N N . GLN A 1 107 ? 10.011 10.780 -0.079 1.00 84.25 107 GLN A N 1
ATOM 842 C CA . GLN A 1 107 ? 8.619 11.236 -0.126 1.00 84.25 107 GLN A CA 1
ATOM 843 C C . GLN A 1 107 ? 7.944 11.150 1.251 1.00 84.25 107 GLN A C 1
ATOM 845 O O . GLN A 1 107 ? 7.292 12.101 1.682 1.00 84.25 107 GLN A O 1
ATOM 850 N N . TYR A 1 108 ? 8.125 10.032 1.959 1.00 87.56 108 TYR A N 1
ATOM 851 C CA . TYR A 1 108 ? 7.590 9.853 3.306 1.00 87.56 108 TYR A CA 1
ATOM 852 C C . TYR A 1 108 ? 8.139 10.902 4.285 1.00 87.56 108 TYR A C 1
ATOM 854 O O . TYR A 1 108 ? 7.366 11.531 5.007 1.00 87.56 108 TYR A O 1
ATOM 862 N N . LEU A 1 109 ? 9.455 11.141 4.281 1.00 87.12 109 LEU A N 1
ATOM 863 C CA . LEU A 1 109 ? 10.081 12.146 5.146 1.00 87.12 109 LEU A CA 1
ATOM 864 C C . LEU A 1 109 ? 9.588 13.567 4.841 1.00 87.12 109 LEU A C 1
ATOM 866 O O . LEU A 1 109 ? 9.279 14.317 5.764 1.00 87.12 109 LEU A O 1
ATOM 870 N N . GLU A 1 110 ? 9.487 13.935 3.563 1.00 87.25 110 GLU A N 1
ATOM 871 C CA . GLU A 1 110 ? 8.980 15.249 3.149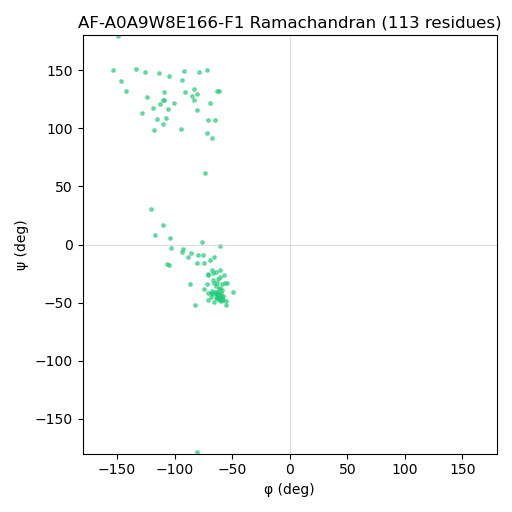 1.00 87.25 110 GLU A CA 1
ATOM 872 C C . GLU A 1 110 ? 7.515 15.460 3.548 1.00 87.25 110 GLU A C 1
ATOM 874 O O . GLU A 1 110 ? 7.113 16.584 3.848 1.00 87.25 110 GLU A O 1
ATOM 879 N N . MET A 1 111 ? 6.713 14.393 3.561 1.00 84.62 111 MET A N 1
ATOM 880 C CA . MET A 1 111 ? 5.339 14.425 4.056 1.00 84.62 111 MET A CA 1
ATOM 881 C C . MET A 1 111 ? 5.297 14.573 5.581 1.00 84.62 111 MET A C 1
ATOM 883 O O . MET A 1 111 ? 4.571 15.430 6.079 1.00 84.62 111 MET A O 1
ATOM 887 N N . ALA A 1 112 ? 6.082 13.779 6.313 1.00 79.50 112 ALA A N 1
ATOM 888 C CA . ALA A 1 112 ? 6.111 13.789 7.775 1.00 79.50 112 ALA A CA 1
ATOM 889 C C . ALA A 1 112 ? 6.573 15.138 8.356 1.00 79.50 112 ALA A C 1
ATOM 891 O O . ALA A 1 112 ? 6.140 15.521 9.434 1.00 79.50 112 ALA A O 1
ATOM 892 N N . GLN A 1 113 ? 7.421 15.880 7.637 1.00 80.19 113 GLN A N 1
ATOM 893 C CA . GLN A 1 113 ? 7.862 17.225 8.033 1.00 80.19 113 GLN A CA 1
ATOM 894 C C . GLN A 1 113 ? 6.800 18.320 7.834 1.00 80.19 113 GLN A C 1
ATOM 896 O O . GLN A 1 113 ? 6.972 19.425 8.346 1.00 80.19 113 GLN A O 1
ATOM 901 N N . LYS A 1 114 ? 5.746 18.054 7.053 1.00 72.50 114 LYS A N 1
ATOM 902 C CA . LYS A 1 114 ? 4.690 19.023 6.704 1.00 72.50 114 LYS A CA 1
ATOM 903 C C . LYS A 1 114 ? 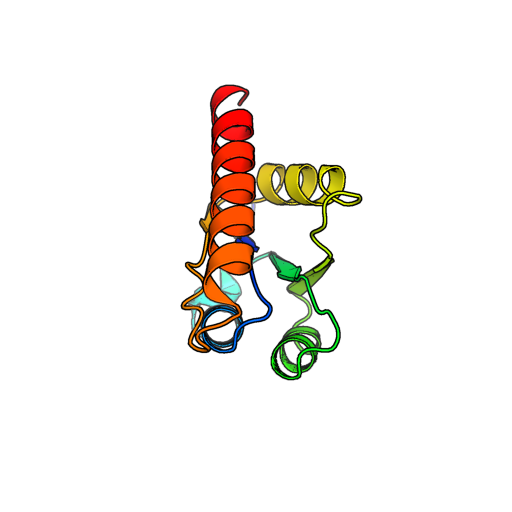3.385 18.818 7.488 1.00 72.50 114 LYS A C 1
ATOM 905 O O . LYS A 1 114 ? 2.444 19.576 7.254 1.00 72.50 114 LYS A O 1
ATOM 910 N N . ALA A 1 115 ? 3.309 17.784 8.325 1.00 59.62 115 ALA A N 1
ATOM 911 C CA . ALA A 1 115 ? 2.166 17.462 9.181 1.00 59.62 115 ALA A CA 1
ATOM 912 C C . ALA A 1 115 ? 2.318 18.118 10.560 1.00 59.62 115 ALA A C 1
ATOM 914 O O . ALA A 1 115 ? 1.279 18.544 11.109 1.00 59.62 115 ALA A O 1
#

Mean predicted aligned error: 5.91 Å

Organism: NCBI:txid78921

Secondary structure (DSSP, 8-state):
-----EEEEEES--SHHHHHHHHHHHHSGGGGGEEEEEEEES-TTSHHHHHHTT-TTEEEEE-SGGGHHHHHHHHHT-SEEEE------STTTHHHHHHHHHHHHHHHHHHHTT-